Protein AF-A0A961PKN3-F1 (afdb_monomer)

Structure (mmCIF, N/CA/C/O backbone):
data_AF-A0A961PKN3-F1
#
_entry.id   AF-A0A961PKN3-F1
#
loop_
_atom_site.group_PDB
_atom_site.id
_atom_site.type_symbol
_atom_site.label_atom_id
_atom_site.label_alt_id
_atom_site.label_comp_id
_atom_site.label_asym_id
_atom_site.label_entity_id
_atom_site.label_seq_id
_atom_site.pdbx_PDB_ins_code
_atom_site.Cartn_x
_atom_site.Cartn_y
_atom_site.Cartn_z
_atom_site.occupancy
_atom_site.B_iso_or_equiv
_atom_site.auth_seq_id
_atom_site.auth_comp_id
_atom_site.auth_asym_id
_atom_site.auth_atom_id
_atom_site.pdbx_PDB_model_num
ATOM 1 N N . GLY A 1 1 ? 9.386 -3.709 1.812 1.00 86.69 1 GLY A N 1
ATOM 2 C CA . GLY A 1 1 ? 10.787 -3.824 1.410 1.00 86.69 1 GLY A CA 1
ATOM 3 C C . GLY A 1 1 ? 11.417 -4.943 2.187 1.00 86.69 1 GLY A C 1
ATOM 4 O O . GLY A 1 1 ? 11.038 -6.083 1.987 1.00 86.69 1 GLY A O 1
ATOM 5 N N . ARG A 1 2 ? 12.322 -4.625 3.119 1.00 90.44 2 ARG A N 1
ATOM 6 C CA . ARG A 1 2 ? 13.141 -5.640 3.807 1.00 90.44 2 ARG A CA 1
ATOM 7 C C . ARG A 1 2 ? 12.346 -6.733 4.527 1.00 90.44 2 ARG A C 1
ATOM 9 O O . ARG A 1 2 ? 12.679 -7.889 4.374 1.00 90.44 2 ARG A O 1
ATOM 16 N N . ALA A 1 3 ? 11.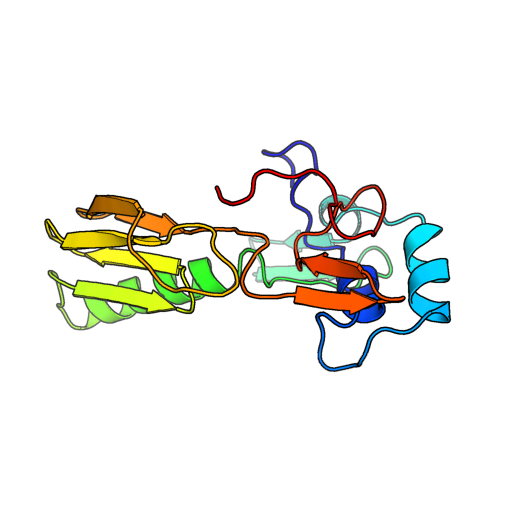291 -6.380 5.263 1.00 94.56 3 ALA A N 1
ATOM 17 C CA . ALA A 1 3 ? 10.494 -7.363 6.010 1.00 94.56 3 ALA A CA 1
ATOM 18 C C . ALA A 1 3 ? 9.698 -8.337 5.120 1.00 94.56 3 ALA A C 1
ATOM 20 O O . ALA A 1 3 ? 9.195 -9.334 5.619 1.00 94.56 3 ALA A O 1
ATOM 21 N N . SER A 1 4 ? 9.557 -8.029 3.830 1.00 94.00 4 SER A N 1
ATOM 22 C CA . SER A 1 4 ? 8.891 -8.881 2.845 1.00 94.00 4 SER A CA 1
ATOM 23 C C . SER A 1 4 ? 9.867 -9.438 1.808 1.00 94.00 4 SER A C 1
ATOM 25 O O . SER A 1 4 ? 9.437 -9.818 0.724 1.00 94.00 4 SER A O 1
ATOM 27 N N . ASP A 1 5 ? 11.175 -9.400 2.089 1.00 92.69 5 ASP A N 1
ATOM 28 C CA . ASP A 1 5 ? 12.242 -9.834 1.176 1.00 92.69 5 ASP A CA 1
ATOM 29 C C . ASP A 1 5 ? 12.125 -9.239 -0.241 1.00 92.69 5 ASP A C 1
ATOM 31 O O . ASP A 1 5 ? 12.452 -9.865 -1.244 1.00 92.69 5 ASP A O 1
ATOM 35 N N . GLY A 1 6 ? 11.644 -7.994 -0.329 1.00 91.75 6 GLY A N 1
ATOM 36 C CA . GLY A 1 6 ? 11.472 -7.284 -1.598 1.00 91.75 6 GLY A CA 1
ATOM 37 C C . GLY A 1 6 ? 10.145 -7.541 -2.318 1.00 91.75 6 GLY A C 1
ATOM 38 O O . GLY A 1 6 ? 9.880 -6.868 -3.308 1.00 91.75 6 GLY A O 1
ATOM 39 N N . ALA A 1 7 ? 9.260 -8.403 -1.800 1.00 92.81 7 ALA A N 1
ATOM 40 C CA . ALA A 1 7 ? 7.928 -8.617 -2.382 1.00 92.81 7 ALA A CA 1
ATOM 41 C C . ALA A 1 7 ? 7.046 -7.351 -2.359 1.00 92.81 7 ALA A C 1
ATOM 43 O O . ALA A 1 7 ? 6.154 -7.195 -3.183 1.00 92.81 7 ALA A O 1
ATOM 44 N N . PHE A 1 8 ? 7.322 -6.425 -1.433 1.00 95.38 8 PHE A N 1
ATOM 45 C CA . PHE A 1 8 ? 6.774 -5.066 -1.458 1.00 95.38 8 PHE A CA 1
ATOM 46 C C . PHE A 1 8 ? 7.911 -4.074 -1.694 1.00 95.38 8 PHE A C 1
ATOM 48 O O . PHE A 1 8 ? 8.803 -3.954 -0.843 1.00 95.38 8 PHE A O 1
ATOM 55 N N . ASP A 1 9 ? 7.850 -3.323 -2.789 1.00 95.75 9 ASP A N 1
ATOM 56 C CA . ASP A 1 9 ? 8.787 -2.247 -3.099 1.00 95.75 9 ASP A CA 1
ATOM 57 C C . ASP A 1 9 ? 8.058 -1.075 -3.770 1.00 95.75 9 ASP A C 1
ATOM 59 O O . ASP A 1 9 ? 7.249 -1.261 -4.679 1.00 95.75 9 ASP A O 1
ATOM 63 N N . ILE A 1 10 ? 8.365 0.137 -3.312 1.00 96.06 10 ILE A N 1
ATOM 64 C CA . ILE A 1 10 ? 7.803 1.384 -3.838 1.00 96.06 10 ILE A CA 1
ATOM 65 C C . ILE A 1 10 ? 8.544 1.865 -5.093 1.00 96.06 10 ILE A C 1
ATOM 67 O O . ILE A 1 10 ? 8.053 2.742 -5.790 1.00 96.06 10 ILE A O 1
ATOM 71 N N . ALA A 1 11 ? 9.716 1.309 -5.415 1.00 95.31 11 ALA A N 1
ATOM 72 C CA . ALA A 1 11 ? 10.491 1.623 -6.620 1.00 95.31 11 ALA A CA 1
ATOM 73 C C . ALA A 1 11 ? 9.948 0.912 -7.877 1.00 95.31 11 ALA A C 1
ATOM 75 O O . ALA A 1 11 ? 10.704 0.352 -8.669 1.00 95.31 11 ALA A O 1
ATOM 76 N N . THR A 1 12 ? 8.625 0.904 -8.037 1.00 95.12 12 THR A N 1
ATOM 77 C CA . THR A 1 12 ? 7.897 0.230 -9.124 1.00 95.12 12 THR A CA 1
ATOM 78 C C . THR A 1 12 ? 7.082 1.202 -9.979 1.00 95.12 12 THR A C 1
ATOM 80 O O . THR A 1 12 ? 6.325 0.773 -10.848 1.00 95.12 12 THR A O 1
ATOM 83 N N . GLY A 1 13 ? 7.226 2.516 -9.764 1.00 95.38 13 GLY A N 1
ATOM 84 C CA . GLY A 1 13 ? 6.364 3.529 -10.382 1.00 95.38 13 GLY A CA 1
ATOM 85 C C . GLY A 1 13 ? 6.445 3.595 -11.908 1.00 95.38 13 GLY A C 1
ATOM 86 O O . GLY A 1 13 ? 5.447 3.894 -12.565 1.00 95.38 13 GLY A O 1
ATOM 87 N N . ASP A 1 14 ? 7.599 3.262 -12.485 1.00 94.00 14 ASP A N 1
ATOM 88 C CA . ASP A 1 14 ? 7.788 3.141 -13.932 1.00 94.00 14 ASP A CA 1
ATOM 89 C C . ASP A 1 14 ? 6.932 2.004 -14.507 1.00 94.00 14 ASP A C 1
ATOM 91 O O . ASP A 1 14 ? 6.200 2.207 -15.476 1.00 94.00 14 ASP A O 1
ATOM 95 N N . ALA A 1 15 ? 6.962 0.835 -13.864 1.00 95.00 15 ALA A N 1
ATOM 96 C CA . ALA A 1 15 ? 6.172 -0.325 -14.244 1.00 95.00 15 ALA A CA 1
ATOM 97 C C . ALA A 1 15 ? 4.676 -0.073 -14.026 1.00 95.00 15 ALA A C 1
ATOM 99 O O . ALA A 1 15 ? 3.886 -0.277 -14.944 1.00 95.00 15 ALA A O 1
ATOM 100 N N . VAL A 1 16 ? 4.279 0.431 -12.855 1.00 95.88 16 VAL A N 1
ATOM 101 C CA . VAL A 1 16 ? 2.880 0.782 -12.545 1.00 95.88 16 VAL A CA 1
ATOM 102 C C . VAL A 1 16 ? 2.304 1.711 -13.619 1.00 95.88 16 VAL A C 1
ATOM 104 O O . VAL A 1 16 ? 1.232 1.444 -14.167 1.00 95.88 16 VAL A O 1
ATOM 107 N N . THR A 1 17 ? 3.050 2.755 -13.990 1.00 95.25 17 THR A N 1
ATOM 108 C CA . THR A 1 17 ? 2.641 3.697 -15.042 1.00 95.25 17 THR A CA 1
ATOM 109 C C . THR A 1 17 ? 2.598 3.028 -16.415 1.00 95.25 17 THR A C 1
ATOM 111 O O . THR A 1 17 ? 1.634 3.213 -17.153 1.00 95.25 17 THR A O 1
ATOM 114 N N . ALA A 1 18 ? 3.604 2.221 -16.768 1.00 95.50 18 ALA A N 1
ATOM 115 C CA . ALA A 1 18 ? 3.657 1.517 -18.049 1.00 95.50 18 ALA A CA 1
ATOM 116 C C . ALA A 1 18 ? 2.433 0.618 -18.280 1.00 95.50 18 ALA A C 1
ATOM 118 O O . ALA A 1 18 ? 1.913 0.546 -19.394 1.00 95.50 18 ALA A O 1
ATOM 119 N N . TRP A 1 19 ? 1.960 -0.038 -17.221 1.00 95.69 19 TRP A N 1
ATOM 120 C CA . TRP A 1 19 ? 0.797 -0.922 -17.251 1.00 95.69 19 TRP A CA 1
ATOM 121 C C . TRP A 1 19 ? -0.549 -0.194 -17.163 1.00 95.69 19 TRP A C 1
ATOM 123 O O . TRP A 1 19 ? -1.588 -0.843 -17.257 1.00 95.69 19 TRP A O 1
ATOM 133 N N . GLY A 1 20 ? -0.551 1.136 -17.057 1.00 94.69 20 GLY A N 1
ATOM 134 C CA . GLY A 1 20 ? -1.771 1.940 -17.060 1.00 94.69 20 GLY A CA 1
ATOM 135 C C . GLY A 1 20 ? -2.505 1.984 -15.721 1.00 94.69 20 GLY A C 1
ATOM 136 O O . GLY A 1 20 ? -3.700 2.254 -15.695 1.00 94.69 20 GLY A O 1
ATOM 137 N N . PHE A 1 21 ? -1.809 1.703 -14.615 1.00 94.12 21 PHE A N 1
ATOM 138 C CA . PHE A 1 21 ? -2.335 1.901 -13.256 1.00 94.12 21 PHE A CA 1
ATOM 139 C C . PHE A 1 21 ? -2.053 3.310 -12.711 1.00 94.12 21 PHE A C 1
ATOM 141 O O . PHE A 1 21 ? -2.413 3.627 -11.579 1.00 94.12 21 PHE A O 1
ATOM 148 N N . GLY A 1 22 ? -1.386 4.145 -13.512 1.00 89.94 22 GLY A N 1
ATOM 149 C CA . GLY A 1 22 ? -1.210 5.573 -13.274 1.00 89.94 22 GLY A CA 1
ATOM 150 C C . GLY A 1 22 ? -2.255 6.421 -14.017 1.00 89.94 22 GLY A C 1
ATOM 151 O O . GLY A 1 22 ? -3.287 5.908 -14.442 1.00 89.94 22 GLY A O 1
ATOM 152 N N . PRO A 1 23 ? -1.997 7.728 -14.198 1.00 89.44 23 PRO A N 1
ATOM 153 C CA . PRO A 1 23 ? -2.907 8.620 -14.924 1.00 89.44 23 PRO A CA 1
ATOM 154 C C . PRO A 1 23 ? -2.918 8.373 -16.443 1.00 89.44 23 PRO A C 1
ATOM 156 O O . PRO A 1 23 ? -3.886 8.726 -17.115 1.00 89.44 23 PRO A O 1
ATOM 159 N N . ASP A 1 24 ? -1.846 7.784 -16.976 1.00 91.94 24 ASP A N 1
ATOM 160 C CA . ASP A 1 24 ? -1.700 7.456 -18.393 1.00 91.94 24 ASP A CA 1
ATOM 161 C C . ASP A 1 24 ? -2.262 6.053 -18.696 1.00 91.94 24 ASP A C 1
ATOM 163 O O . ASP A 1 24 ? -2.158 5.161 -17.850 1.00 91.94 24 ASP A O 1
ATOM 167 N N . PRO A 1 25 ? -2.794 5.801 -19.908 1.00 93.19 25 PRO A N 1
ATOM 168 C CA . PRO A 1 25 ? -3.158 4.454 -20.336 1.00 93.19 25 PRO A CA 1
ATOM 169 C C . PRO A 1 25 ? -1.923 3.554 -20.499 1.00 93.19 25 PRO A C 1
ATOM 171 O O . PRO A 1 25 ? -0.798 4.024 -20.670 1.00 93.19 25 PRO A O 1
ATOM 174 N N . ALA A 1 26 ? -2.156 2.239 -20.513 1.00 95.19 26 ALA A N 1
ATOM 175 C CA . ALA A 1 26 ? -1.101 1.255 -20.725 1.00 95.19 26 ALA A CA 1
ATOM 176 C C . ALA A 1 26 ? -0.372 1.474 -22.064 1.00 95.19 26 ALA A C 1
ATOM 178 O O . ALA A 1 26 ? -1.003 1.602 -23.116 1.00 95.19 26 ALA A O 1
ATOM 179 N N . ASP A 1 27 ? 0.961 1.435 -22.036 1.00 95.75 27 ASP A N 1
ATOM 180 C CA . ASP A 1 27 ? 1.816 1.679 -23.198 1.00 95.75 27 ASP A CA 1
ATOM 181 C C . ASP A 1 27 ? 2.726 0.474 -23.463 1.00 95.75 27 ASP A C 1
ATOM 183 O O . ASP A 1 27 ? 3.550 0.073 -22.642 1.00 95.75 27 ASP A O 1
ATOM 187 N N . SER A 1 28 ? 2.603 -0.116 -24.655 1.00 94.06 28 SER A N 1
ATOM 188 C CA . SER A 1 28 ? 3.341 -1.336 -25.003 1.00 94.06 28 SER A CA 1
ATOM 189 C C . SER A 1 28 ? 4.858 -1.149 -25.106 1.00 94.06 28 SER A C 1
ATOM 191 O O . SER A 1 28 ? 5.576 -2.139 -24.965 1.00 94.06 28 SER A O 1
ATOM 193 N N . ALA A 1 29 ? 5.353 0.051 -25.416 1.00 95.00 29 ALA A N 1
ATOM 194 C CA . ALA A 1 29 ? 6.784 0.342 -25.423 1.00 95.00 29 ALA A CA 1
ATOM 195 C C . ALA A 1 29 ? 7.297 0.471 -23.986 1.00 95.00 29 ALA A C 1
ATOM 197 O O . ALA A 1 29 ? 8.203 -0.272 -23.613 1.00 95.00 29 ALA A O 1
ATOM 198 N N . ARG A 1 30 ? 6.623 1.273 -23.150 1.00 94.88 30 ARG A N 1
ATOM 199 C CA . ARG A 1 30 ? 6.969 1.417 -21.726 1.00 94.88 30 ARG A CA 1
ATOM 200 C C . ARG A 1 30 ? 6.911 0.083 -20.982 1.00 94.88 30 ARG A C 1
ATOM 202 O O . ARG A 1 30 ? 7.753 -0.168 -20.132 1.00 94.88 30 ARG A O 1
ATOM 209 N N . ILE A 1 31 ? 5.964 -0.799 -21.318 1.00 94.75 31 ILE A N 1
ATOM 210 C CA . ILE A 1 31 ? 5.876 -2.146 -20.728 1.00 94.75 31 ILE A CA 1
ATOM 211 C C . ILE A 1 31 ? 7.120 -2.979 -21.057 1.00 94.75 31 ILE A C 1
ATOM 213 O O . ILE A 1 31 ? 7.632 -3.674 -20.184 1.00 94.75 31 ILE A O 1
ATOM 217 N N . ARG A 1 32 ? 7.624 -2.927 -22.299 1.00 93.38 32 ARG A N 1
ATOM 218 C CA . ARG A 1 32 ? 8.847 -3.659 -22.680 1.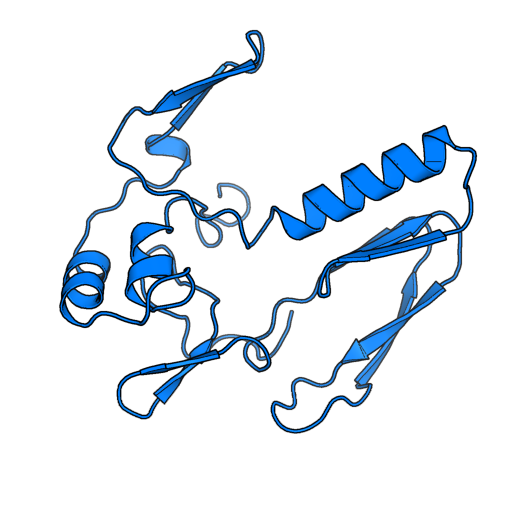00 93.38 32 ARG A CA 1
ATOM 219 C C . ARG A 1 32 ? 10.075 -3.106 -21.967 1.00 93.38 32 ARG A C 1
ATOM 221 O O . ARG A 1 32 ? 10.898 -3.889 -21.492 1.00 93.38 32 ARG A O 1
ATOM 228 N N . ASP A 1 33 ? 10.165 -1.787 -21.859 1.00 92.00 33 ASP A N 1
ATOM 229 C CA . ASP A 1 33 ? 11.259 -1.127 -21.150 1.00 92.00 33 ASP A CA 1
ATOM 230 C C . ASP A 1 33 ? 11.217 -1.507 -19.664 1.00 92.00 33 ASP A C 1
ATOM 232 O O . ASP A 1 33 ? 12.199 -2.004 -19.119 1.00 92.00 33 ASP A O 1
ATOM 236 N N . ALA A 1 34 ? 10.044 -1.414 -19.031 1.00 90.50 34 ALA A N 1
ATOM 237 C CA . ALA A 1 34 ? 9.848 -1.803 -17.640 1.00 90.50 34 ALA A CA 1
ATOM 238 C C . ALA A 1 34 ? 10.126 -3.296 -17.392 1.00 90.50 34 ALA A C 1
ATOM 240 O O . ALA A 1 34 ? 10.635 -3.632 -16.328 1.00 90.50 34 ALA A O 1
ATOM 241 N N . ALA A 1 35 ? 9.827 -4.191 -18.335 1.00 88.62 35 ALA A N 1
ATOM 242 C CA . ALA A 1 35 ? 10.080 -5.630 -18.196 1.00 88.62 35 ALA A CA 1
ATOM 243 C C . ALA A 1 35 ? 11.571 -6.005 -18.286 1.00 88.62 35 ALA A C 1
ATOM 245 O O . ALA A 1 35 ? 11.966 -7.074 -17.827 1.00 88.62 35 ALA A O 1
ATOM 246 N N . THR A 1 36 ? 12.392 -5.152 -18.903 1.00 88.88 36 THR A N 1
ATOM 247 C CA . THR A 1 36 ? 13.833 -5.392 -19.110 1.00 88.88 36 THR A CA 1
ATOM 248 C C . THR A 1 36 ? 14.720 -4.504 -18.237 1.00 88.88 36 THR A C 1
ATOM 250 O O . THR A 1 36 ? 15.923 -4.747 -18.133 1.00 88.88 36 THR A O 1
ATOM 253 N N . ALA A 1 37 ? 14.137 -3.500 -17.579 1.00 86.38 37 ALA A N 1
ATOM 254 C CA . ALA A 1 37 ? 14.837 -2.589 -16.692 1.00 86.38 37 ALA A CA 1
ATOM 255 C C . ALA A 1 37 ? 15.449 -3.316 -15.485 1.00 86.38 37 ALA A C 1
ATOM 257 O O . ALA A 1 37 ? 14.760 -3.981 -14.709 1.00 86.38 37 ALA A O 1
ATOM 258 N N . VAL A 1 38 ? 16.749 -3.101 -15.272 1.00 83.88 38 VAL A N 1
ATOM 259 C CA . VAL A 1 38 ? 17.411 -3.429 -14.006 1.00 83.88 38 VAL A CA 1
ATOM 260 C C . VAL A 1 38 ? 17.131 -2.289 -13.034 1.00 83.88 38 VAL A C 1
ATOM 262 O O . VAL A 1 38 ? 17.734 -1.219 -13.125 1.00 83.88 38 VAL A O 1
ATOM 265 N N . ARG A 1 39 ? 16.184 -2.506 -12.118 1.00 81.94 39 ARG A N 1
ATOM 266 C CA . ARG A 1 39 ? 15.776 -1.501 -11.132 1.00 81.94 39 ARG A CA 1
ATOM 267 C C . ARG A 1 39 ? 16.514 -1.700 -9.810 1.00 81.94 39 ARG A C 1
ATOM 269 O O . ARG A 1 39 ? 16.435 -2.793 -9.246 1.00 81.94 39 ARG A O 1
ATOM 276 N N . PRO A 1 40 ? 17.163 -0.669 -9.246 1.00 90.31 40 PRO A N 1
ATOM 277 C CA . PRO A 1 40 ? 17.476 -0.693 -7.829 1.00 90.31 40 PRO A CA 1
ATOM 278 C C . PRO A 1 40 ? 16.169 -0.590 -7.033 1.00 90.31 40 PRO A C 1
ATOM 280 O O . PRO A 1 40 ? 15.369 0.317 -7.260 1.00 90.31 40 PRO A O 1
ATOM 283 N N . GLY A 1 41 ? 15.965 -1.496 -6.075 1.00 92.94 41 GLY A N 1
ATOM 284 C CA . GLY A 1 41 ? 14.866 -1.366 -5.117 1.00 92.94 41 GLY A CA 1
ATOM 285 C C . GLY A 1 41 ? 14.980 -0.070 -4.309 1.00 92.94 41 GLY A C 1
ATOM 286 O O . GLY A 1 41 ? 16.067 0.512 -4.195 1.00 92.94 41 GLY A O 1
ATOM 287 N N . ALA A 1 42 ? 13.884 0.382 -3.695 1.00 94.81 42 ALA A N 1
ATOM 288 C CA . ALA A 1 42 ? 13.844 1.691 -3.034 1.00 94.81 42 ALA A CA 1
ATOM 289 C C . ALA A 1 42 ? 14.937 1.866 -1.967 1.00 94.81 42 ALA A C 1
ATOM 291 O O . ALA A 1 42 ? 15.472 2.958 -1.804 1.00 94.81 42 ALA A O 1
ATOM 292 N N . GLY A 1 43 ? 15.315 0.786 -1.274 1.00 92.75 43 GLY A N 1
ATOM 293 C CA . GLY A 1 43 ? 16.379 0.809 -0.266 1.00 92.75 43 GLY A CA 1
ATOM 294 C C . GLY A 1 43 ? 17.792 1.046 -0.815 1.00 92.75 43 GLY A C 1
ATOM 295 O O . GLY A 1 43 ? 18.656 1.460 -0.053 1.00 92.75 43 GLY A O 1
ATOM 296 N N . ALA A 1 44 ? 18.028 0.787 -2.103 1.00 93.94 44 ALA A N 1
ATOM 297 C CA . ALA A 1 44 ? 19.288 1.091 -2.784 1.00 93.94 44 ALA A CA 1
ATOM 298 C C . ALA A 1 44 ? 19.219 2.422 -3.552 1.00 93.94 44 ALA A C 1
ATOM 300 O O . ALA A 1 44 ? 20.231 3.097 -3.723 1.00 93.94 44 ALA A O 1
ATOM 301 N N . ALA A 1 45 ? 18.026 2.808 -4.014 1.00 95.75 45 ALA A N 1
ATOM 302 C CA . ALA A 1 45 ? 17.817 4.032 -4.781 1.00 95.75 45 ALA A CA 1
ATOM 303 C C . ALA A 1 45 ? 17.651 5.290 -3.912 1.00 95.75 45 ALA A C 1
ATOM 305 O O . ALA A 1 45 ? 17.834 6.403 -4.414 1.00 95.75 45 ALA A O 1
ATOM 306 N N . LEU A 1 46 ? 17.290 5.134 -2.634 1.00 96.00 46 LEU A N 1
ATOM 307 C CA . LEU A 1 46 ? 17.002 6.230 -1.712 1.00 96.00 46 LEU A CA 1
ATOM 308 C C . LEU A 1 46 ? 17.841 6.127 -0.439 1.00 96.00 46 LEU A C 1
ATOM 310 O O . LEU A 1 46 ? 17.941 5.073 0.185 1.00 96.00 46 LEU A O 1
ATOM 314 N N . GLU A 1 47 ? 18.352 7.270 -0.003 1.00 96.44 47 GLU A N 1
ATOM 315 C CA . GLU A 1 47 ? 18.922 7.470 1.323 1.00 96.44 47 GLU A CA 1
ATOM 316 C C . GLU A 1 47 ? 17.981 8.359 2.138 1.00 96.44 47 GLU A C 1
ATOM 318 O O . GLU A 1 47 ? 17.519 9.392 1.651 1.00 96.44 47 GLU A O 1
ATOM 323 N N . LEU A 1 48 ? 17.685 7.955 3.374 1.00 96.00 48 LEU A N 1
ATOM 324 C CA . LEU A 1 48 ? 16.829 8.711 4.285 1.00 96.00 48 LEU A CA 1
ATOM 325 C C . LEU A 1 48 ? 17.648 9.205 5.475 1.00 96.00 48 LEU A C 1
ATOM 327 O O . LEU A 1 48 ? 18.115 8.400 6.282 1.00 96.00 48 LEU A O 1
ATOM 331 N N . ASP A 1 49 ? 17.742 10.521 5.620 1.00 96.62 49 ASP A N 1
ATOM 332 C CA . ASP A 1 49 ? 18.256 11.177 6.813 1.00 96.62 49 ASP A CA 1
ATOM 333 C C . ASP A 1 49 ? 17.077 11.558 7.710 1.00 96.62 49 ASP A C 1
ATOM 335 O O . ASP A 1 49 ? 16.413 12.582 7.538 1.00 96.62 49 ASP A O 1
ATOM 339 N N . ARG A 1 50 ? 16.799 10.688 8.681 1.00 95.06 50 ARG A N 1
ATOM 340 C CA . ARG A 1 50 ? 15.685 10.878 9.615 1.00 95.06 50 ARG A CA 1
ATOM 341 C C . ARG A 1 50 ? 15.936 11.993 10.624 1.00 95.06 50 ARG A C 1
ATOM 343 O O . ARG A 1 50 ? 14.964 12.547 11.121 1.00 95.06 50 ARG A O 1
ATOM 350 N N . ALA A 1 51 ? 17.194 12.298 10.939 1.00 97.00 51 ALA A N 1
ATOM 351 C CA . ALA A 1 51 ? 17.522 13.347 11.901 1.00 97.00 51 ALA A CA 1
ATOM 352 C C . ALA A 1 51 ? 17.209 14.726 11.313 1.00 97.00 51 ALA A C 1
ATOM 354 O O . ALA A 1 51 ? 16.650 15.575 11.999 1.00 97.00 51 ALA A O 1
ATOM 355 N N . ASN A 1 52 ? 17.499 14.903 10.022 1.00 97.19 52 ASN A N 1
ATOM 356 C CA . ASN A 1 52 ? 17.265 16.155 9.308 1.00 97.19 52 ASN A CA 1
ATOM 357 C C . ASN A 1 52 ? 15.963 16.172 8.488 1.00 97.19 52 ASN A C 1
ATOM 359 O O . ASN A 1 52 ? 15.694 17.153 7.803 1.00 97.19 52 ASN A O 1
ATOM 363 N N . LEU A 1 53 ? 15.154 15.105 8.552 1.00 96.50 53 LEU A N 1
ATOM 364 C CA . LEU A 1 53 ? 13.924 14.930 7.764 1.00 96.50 53 LEU A CA 1
ATOM 365 C C . LEU A 1 53 ? 14.144 15.081 6.247 1.00 96.50 53 LEU A C 1
ATOM 367 O O . LEU A 1 53 ? 13.295 15.600 5.523 1.00 96.50 53 LEU A O 1
ATOM 371 N N . CYS A 1 54 ? 15.282 14.590 5.760 1.00 97.06 54 CYS A N 1
ATOM 372 C CA . CYS A 1 54 ? 15.686 14.690 4.365 1.00 97.06 54 CYS A CA 1
ATOM 373 C C . CYS A 1 54 ? 15.685 13.319 3.682 1.00 97.06 54 CYS A C 1
ATOM 375 O O . CYS A 1 54 ? 15.980 12.288 4.288 1.00 97.06 54 CYS A O 1
ATOM 377 N N . ALA A 1 55 ? 15.406 13.316 2.381 1.00 95.69 55 ALA A N 1
ATOM 378 C CA . ALA A 1 55 ? 15.560 12.150 1.522 1.00 95.69 55 ALA A CA 1
ATOM 379 C C . ALA A 1 55 ? 16.422 12.521 0.314 1.00 95.69 55 ALA A C 1
ATOM 381 O O . ALA A 1 55 ? 16.200 13.551 -0.325 1.00 95.69 55 ALA A O 1
ATOM 382 N N . ARG A 1 56 ? 17.396 11.672 -0.013 1.00 96.44 56 ARG A N 1
ATOM 383 C CA . ARG A 1 56 ? 18.288 11.850 -1.157 1.00 96.44 56 ARG A CA 1
ATOM 384 C C . ARG A 1 56 ? 18.112 10.702 -2.137 1.00 96.44 56 ARG A C 1
ATOM 386 O O . ARG A 1 56 ? 18.155 9.531 -1.770 1.00 96.44 56 ARG A O 1
ATOM 393 N N . ARG A 1 57 ? 17.934 11.051 -3.408 1.00 96.50 57 ARG A N 1
ATOM 394 C CA . ARG A 1 57 ? 17.875 10.093 -4.512 1.00 96.50 57 ARG A CA 1
ATOM 395 C C . ARG A 1 57 ? 19.297 9.749 -4.960 1.00 96.50 57 ARG A C 1
ATOM 397 O O . ARG A 1 57 ? 20.026 10.638 -5.392 1.00 96.50 57 ARG A O 1
ATOM 404 N N . LEU A 1 58 ? 19.675 8.476 -4.854 1.00 96.56 58 LEU A N 1
ATOM 405 C CA . LEU A 1 58 ? 21.000 7.954 -5.216 1.00 96.56 58 LEU A CA 1
ATOM 406 C C . LEU A 1 58 ? 21.063 7.432 -6.657 1.00 96.56 58 LEU A C 1
ATOM 408 O O . LEU A 1 58 ? 22.130 7.427 -7.263 1.00 96.56 58 LEU A O 1
ATOM 412 N N . ALA A 1 59 ? 19.922 7.020 -7.211 1.00 94.56 59 ALA A N 1
ATOM 413 C CA . ALA A 1 59 ? 19.782 6.533 -8.580 1.00 94.56 59 ALA A CA 1
ATOM 414 C C . ALA A 1 59 ? 18.448 7.006 -9.187 1.00 94.56 59 ALA A C 1
ATOM 416 O O . ALA A 1 59 ? 17.523 7.325 -8.433 1.00 94.56 59 ALA A O 1
ATOM 417 N N . PRO A 1 60 ? 18.305 7.071 -10.525 1.00 92.06 60 PRO A N 1
ATOM 418 C CA . PRO A 1 60 ? 17.008 7.307 -11.153 1.00 92.06 60 PRO A CA 1
ATOM 419 C C . PRO A 1 60 ? 15.978 6.285 -10.655 1.00 92.06 60 PRO A C 1
ATOM 421 O O . PRO A 1 60 ? 16.198 5.082 -10.752 1.00 92.06 60 PRO A O 1
ATOM 424 N N . VAL A 1 61 ? 14.873 6.771 -10.090 1.00 93.19 61 VAL A N 1
ATOM 425 C CA . VAL A 1 61 ? 13.795 5.932 -9.560 1.00 93.19 61 VAL A CA 1
ATOM 426 C C . VAL A 1 61 ? 12.472 6.680 -9.655 1.00 93.19 61 VAL A C 1
ATOM 428 O O . VAL A 1 61 ? 12.404 7.873 -9.347 1.00 93.19 61 VAL A O 1
ATOM 431 N N . ALA A 1 62 ? 11.433 5.970 -10.086 1.00 93.38 62 ALA A N 1
ATOM 432 C CA . ALA A 1 62 ? 10.051 6.414 -10.016 1.00 93.38 62 ALA A CA 1
ATOM 433 C C . ALA A 1 62 ? 9.366 5.671 -8.866 1.00 93.38 62 ALA A C 1
ATOM 435 O O . ALA A 1 62 ? 9.468 4.446 -8.769 1.00 93.38 62 ALA A O 1
ATOM 436 N N . LEU A 1 63 ? 8.705 6.415 -7.980 1.00 95.06 63 LEU A N 1
ATOM 437 C CA . LEU A 1 63 ? 8.067 5.849 -6.798 1.00 95.06 63 LEU A CA 1
ATOM 438 C C . LEU A 1 63 ? 6.566 5.697 -7.020 1.00 95.06 63 LEU A C 1
ATOM 440 O O . LEU A 1 63 ? 5.912 6.642 -7.455 1.00 95.06 63 LEU A O 1
ATOM 444 N N . ASP A 1 64 ? 6.039 4.536 -6.655 1.00 95.62 64 ASP A N 1
ATOM 445 C CA . ASP A 1 64 ? 4.618 4.301 -6.440 1.00 95.62 64 ASP A CA 1
ATOM 446 C C . ASP A 1 64 ? 4.382 4.014 -4.954 1.00 95.62 64 ASP A C 1
ATOM 448 O O . ASP A 1 64 ? 5.022 3.146 -4.362 1.00 95.62 64 ASP A O 1
ATOM 452 N N . LEU A 1 65 ? 3.484 4.778 -4.334 1.00 95.50 65 LEU A N 1
ATOM 453 C CA . LEU A 1 65 ? 3.157 4.645 -2.912 1.00 95.50 65 LEU A CA 1
ATOM 454 C C . LEU A 1 65 ? 1.756 4.068 -2.693 1.00 95.50 65 LEU A C 1
ATOM 456 O O . LEU A 1 65 ? 1.307 4.019 -1.549 1.00 95.50 65 LEU A O 1
ATOM 460 N N . ASN A 1 66 ? 1.052 3.628 -3.740 1.00 91.88 66 ASN A N 1
ATOM 461 C CA . ASN A 1 66 ? -0.358 3.246 -3.633 1.00 91.88 66 ASN A CA 1
ATOM 462 C C . ASN A 1 66 ? -0.580 2.085 -2.652 1.00 91.88 66 ASN A C 1
ATOM 464 O O . ASN A 1 66 ? -1.577 2.078 -1.932 1.00 91.88 66 ASN A O 1
ATOM 468 N N . GLY A 1 67 ? 0.388 1.170 -2.543 1.00 92.62 67 GLY A N 1
ATOM 469 C CA . GLY A 1 67 ? 0.346 0.051 -1.595 1.00 92.62 67 GLY A CA 1
ATOM 470 C C . GLY A 1 67 ? 0.609 0.401 -0.121 1.00 92.62 67 GLY A C 1
ATOM 471 O O . GLY A 1 67 ? 0.621 -0.501 0.707 1.00 92.62 67 GLY A O 1
ATOM 472 N N . ILE A 1 68 ? 0.857 1.670 0.234 1.00 95.38 68 ILE A N 1
ATOM 473 C CA . ILE A 1 68 ? 1.051 2.095 1.640 1.00 95.38 68 ILE A CA 1
ATOM 474 C C . ILE A 1 68 ? 0.398 3.442 1.981 1.00 95.38 68 ILE A C 1
ATOM 476 O O . ILE A 1 68 ? 0.059 3.698 3.137 1.00 95.38 68 ILE A O 1
ATOM 480 N N . ALA A 1 69 ? 0.194 4.313 0.991 1.00 95.69 69 ALA A N 1
ATOM 481 C CA . ALA A 1 69 ? -0.276 5.679 1.190 1.00 95.69 69 ALA A CA 1
ATOM 482 C C . ALA A 1 69 ? -1.683 5.740 1.794 1.00 95.69 69 ALA A C 1
ATOM 484 O O . ALA A 1 69 ? -1.928 6.566 2.672 1.00 95.69 69 ALA A O 1
ATOM 485 N N . LYS A 1 70 ? -2.594 4.858 1.363 1.00 95.38 70 LYS A N 1
ATOM 486 C CA . LYS A 1 70 ? -3.973 4.832 1.869 1.00 95.38 70 LYS A CA 1
ATOM 487 C C . LYS A 1 70 ? -4.016 4.482 3.358 1.00 95.38 70 LYS A C 1
ATOM 489 O O . LYS A 1 70 ? -4.591 5.243 4.132 1.00 95.38 70 LYS A O 1
ATOM 494 N N . GLY A 1 71 ? -3.327 3.414 3.768 1.00 97.06 71 GLY A N 1
ATOM 495 C CA . GLY A 1 71 ? -3.235 3.008 5.174 1.00 97.06 71 GLY A CA 1
ATOM 496 C C . GLY A 1 71 ? -2.618 4.103 6.049 1.00 97.06 71 GLY A C 1
ATOM 497 O O . GLY A 1 71 ? -3.178 4.457 7.085 1.00 97.06 71 GLY A O 1
ATOM 498 N N . TYR A 1 72 ? -1.537 4.740 5.580 1.00 97.69 72 TYR A N 1
ATOM 499 C CA . TYR A 1 72 ? -0.960 5.903 6.263 1.00 97.69 72 TYR A CA 1
ATOM 500 C C . TYR A 1 72 ? -1.960 7.064 6.388 1.00 97.69 72 TYR A C 1
ATOM 502 O O . TYR A 1 72 ? -2.062 7.685 7.444 1.00 97.69 72 TYR A O 1
ATOM 510 N N . GLY A 1 73 ? -2.725 7.354 5.334 1.00 97.94 73 GLY A N 1
ATOM 511 C CA . GLY A 1 73 ? -3.769 8.378 5.357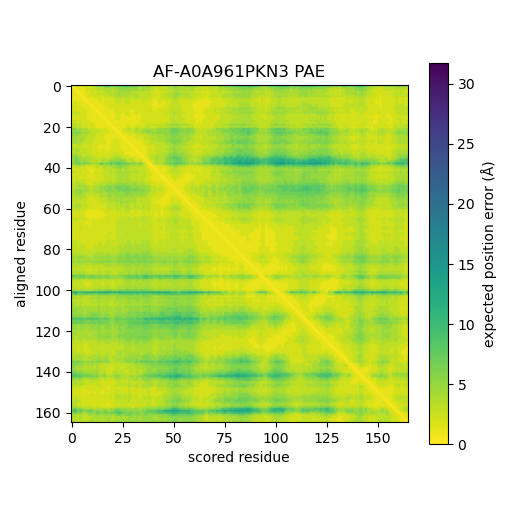 1.00 97.94 73 GLY A CA 1
ATOM 512 C C . GLY A 1 73 ? -4.848 8.100 6.406 1.00 97.94 73 GLY A C 1
ATOM 513 O O . GLY A 1 73 ? -5.232 9.009 7.143 1.00 97.94 73 GLY A O 1
ATOM 514 N N . VAL A 1 74 ? -5.291 6.845 6.526 1.00 98.00 74 VAL A N 1
ATOM 515 C CA . VAL A 1 74 ? -6.261 6.437 7.554 1.00 98.00 74 VAL A CA 1
ATOM 516 C C . VAL A 1 74 ? -5.668 6.578 8.958 1.00 98.00 74 VAL A C 1
ATOM 518 O O . VAL A 1 74 ? -6.348 7.064 9.861 1.00 98.00 74 VAL A O 1
ATOM 521 N N . ASP A 1 75 ? -4.397 6.228 9.149 1.00 97.94 75 ASP A N 1
ATOM 522 C CA . ASP A 1 75 ? -3.714 6.416 10.432 1.00 97.94 75 ASP A CA 1
ATOM 523 C C . ASP A 1 75 ? -3.633 7.897 10.822 1.00 97.94 75 ASP A C 1
ATOM 525 O O . ASP A 1 75 ? -3.939 8.266 11.957 1.00 97.94 75 ASP A O 1
ATOM 529 N N . ARG A 1 76 ? -3.311 8.773 9.865 1.00 98.12 76 ARG A N 1
ATOM 530 C CA . ARG A 1 76 ? -3.306 10.224 10.089 1.00 98.12 76 ARG A CA 1
ATOM 531 C C . ARG A 1 76 ? -4.691 10.768 10.418 1.00 98.12 76 ARG A C 1
ATOM 533 O O . ARG A 1 76 ? -4.808 11.613 11.304 1.00 98.12 76 ARG A O 1
ATOM 540 N N . LEU A 1 77 ? -5.731 10.269 9.755 1.00 97.75 77 LEU A N 1
ATOM 541 C CA . LEU A 1 77 ? -7.116 10.613 10.072 1.00 97.75 77 LEU A CA 1
ATOM 542 C C . LEU A 1 77 ? -7.490 10.175 11.498 1.00 97.75 77 LEU A C 1
ATOM 544 O O . LEU A 1 77 ? -8.180 10.907 12.204 1.00 97.75 77 LEU A O 1
ATOM 548 N N . ALA A 1 78 ? -6.998 9.018 11.941 1.00 97.94 78 ALA A N 1
ATOM 549 C CA . ALA A 1 78 ? -7.233 8.507 13.287 1.00 97.94 78 ALA A CA 1
ATOM 550 C C . ALA A 1 78 ? -6.573 9.354 14.374 1.00 97.94 78 ALA A C 1
ATOM 552 O O . ALA A 1 78 ? -7.169 9.566 15.427 1.00 97.94 78 ALA A O 1
ATOM 553 N N . ASP A 1 79 ? -5.370 9.859 14.128 1.00 98.00 79 ASP A N 1
ATOM 554 C CA . ASP A 1 79 ? -4.711 10.775 15.057 1.00 98.00 79 ASP A CA 1
ATOM 555 C C . ASP A 1 79 ? -5.462 12.106 15.156 1.00 98.00 79 ASP A C 1
ATOM 557 O O . ASP A 1 79 ? -5.751 12.553 16.260 1.00 98.00 79 ASP A O 1
ATOM 561 N N . VAL A 1 80 ? -5.880 12.679 14.021 1.00 98.19 80 VAL A N 1
ATOM 562 C CA . VAL A 1 80 ? -6.709 13.895 14.022 1.00 98.19 80 VAL A CA 1
ATOM 563 C C . VAL A 1 80 ? -8.005 13.662 14.800 1.00 98.19 80 VAL A C 1
ATOM 565 O O . VAL A 1 80 ? -8.364 14.472 15.646 1.00 98.19 80 VAL A O 1
ATOM 568 N N . ALA A 1 81 ? -8.693 12.539 14.581 1.00 98.00 81 ALA A N 1
ATOM 569 C CA . ALA A 1 81 ? -9.913 12.210 15.318 1.00 98.00 81 ALA A CA 1
ATOM 570 C C . ALA A 1 81 ? -9.687 12.188 16.844 1.00 98.00 81 ALA A C 1
ATOM 572 O O . ALA A 1 81 ? -10.489 12.753 17.589 1.00 98.00 81 ALA A O 1
ATOM 573 N N . LYS A 1 82 ? -8.575 11.601 17.306 1.00 97.75 82 LYS A N 1
ATOM 574 C CA . LYS A 1 82 ? -8.204 11.603 18.731 1.00 97.75 82 LYS A CA 1
ATOM 575 C C . LYS A 1 82 ? -7.917 13.008 19.255 1.00 97.75 82 LYS A C 1
ATOM 577 O O . LYS A 1 82 ? -8.326 13.305 20.374 1.00 97.75 82 LYS A O 1
ATOM 582 N N . ASP A 1 83 ? -7.270 13.867 18.466 1.00 98.12 83 ASP A N 1
ATOM 583 C CA . ASP A 1 83 ? -6.999 15.263 18.843 1.00 98.12 83 ASP A CA 1
ATOM 584 C C . ASP A 1 83 ? -8.301 16.062 19.045 1.00 98.12 83 ASP A C 1
ATOM 586 O O . ASP A 1 83 ? -8.369 16.949 19.894 1.00 98.12 83 ASP A O 1
ATOM 590 N N . PHE A 1 84 ? -9.369 15.697 18.327 1.00 98.00 84 PHE A N 1
ATOM 591 C CA . PHE A 1 84 ? -10.729 16.214 18.537 1.00 98.00 84 PHE A CA 1
ATOM 592 C C . PHE A 1 84 ? -11.492 15.525 19.686 1.00 98.00 84 PHE A C 1
ATOM 594 O O . PHE A 1 84 ? -12.669 15.813 19.905 1.00 98.00 84 PHE A O 1
ATOM 601 N N . GLY A 1 85 ? -10.853 14.622 20.433 1.00 98.12 85 GLY A N 1
ATOM 602 C CA . GLY A 1 85 ? -11.457 13.897 21.552 1.00 98.12 85 GLY A CA 1
ATOM 603 C C . GLY A 1 85 ? -12.348 12.721 21.144 1.00 98.12 85 GLY A C 1
ATOM 604 O O . GLY A 1 85 ? -13.066 12.186 21.989 1.00 98.12 85 GLY A O 1
ATOM 605 N N . LEU A 1 86 ? -12.321 12.295 19.876 1.00 98.12 86 LEU A N 1
ATOM 606 C CA . LEU A 1 86 ? -13.082 11.132 19.422 1.00 98.12 86 LEU A CA 1
ATOM 607 C C . LEU A 1 86 ? -12.384 9.842 19.868 1.00 98.12 86 LEU A C 1
ATOM 609 O O . LEU A 1 86 ? -11.249 9.559 19.483 1.00 98.12 86 LEU A O 1
ATOM 613 N N . THR A 1 87 ? -13.086 9.040 20.665 1.00 96.81 87 THR A N 1
ATOM 614 C CA . THR A 1 87 ? -12.585 7.761 21.198 1.00 96.81 87 THR A CA 1
ATOM 615 C C . THR A 1 87 ? -13.241 6.536 20.559 1.00 96.81 87 THR A C 1
ATOM 617 O O . THR A 1 87 ? -12.675 5.448 20.623 1.00 96.81 87 THR A O 1
ATOM 620 N N . GLU A 1 88 ? -14.387 6.718 19.897 1.00 97.94 88 GLU A N 1
ATOM 621 C CA . GLU A 1 88 ? -15.169 5.682 19.216 1.00 97.94 88 GLU A CA 1
ATOM 622 C C . GLU A 1 88 ? -15.420 6.115 17.762 1.00 97.94 88 GLU A C 1
ATOM 624 O O . GLU A 1 88 ? -16.239 6.997 17.502 1.00 97.94 88 GLU A O 1
ATOM 629 N N . ALA A 1 89 ? -14.699 5.524 16.805 1.00 97.62 89 ALA A N 1
ATOM 630 C CA . ALA A 1 89 ? -14.853 5.821 15.380 1.00 97.62 89 ALA A CA 1
ATOM 631 C C . ALA A 1 89 ? -14.368 4.665 14.496 1.00 97.62 89 ALA A C 1
ATOM 633 O O . ALA A 1 89 ? -13.392 3.992 14.822 1.00 97.62 89 ALA A O 1
ATOM 634 N N . LEU A 1 90 ? -14.989 4.491 13.329 1.00 97.88 90 LEU A N 1
ATOM 635 C CA . LEU A 1 90 ? -14.473 3.650 12.250 1.00 97.88 90 LEU A CA 1
ATOM 636 C C . LEU A 1 90 ? -14.128 4.542 11.057 1.00 97.88 90 LEU A C 1
ATOM 638 O O . LEU A 1 90 ? -15.003 5.165 10.461 1.00 97.88 90 LEU A O 1
ATOM 642 N N . LEU A 1 91 ? -12.843 4.619 10.734 1.00 98.00 91 LEU A N 1
ATOM 643 C CA . LEU A 1 91 ? -12.287 5.499 9.710 1.00 98.00 91 LEU A CA 1
ATOM 644 C C . LEU A 1 91 ? -11.858 4.656 8.519 1.00 98.00 91 LEU A C 1
ATOM 646 O O . LEU A 1 91 ? -11.294 3.583 8.723 1.00 98.00 91 LEU A O 1
ATOM 650 N N . ALA A 1 92 ? -12.114 5.123 7.297 1.00 96.25 92 ALA A N 1
ATOM 651 C CA . ALA A 1 92 ? -11.819 4.339 6.106 1.00 96.25 92 ALA A CA 1
ATOM 652 C C . ALA A 1 92 ? -11.407 5.185 4.897 1.00 96.25 92 ALA A C 1
ATOM 654 O O . ALA A 1 92 ? -11.977 6.249 4.654 1.00 96.25 92 ALA A O 1
ATOM 655 N N . ILE A 1 93 ? -10.460 4.668 4.111 1.00 95.44 93 ILE A N 1
ATOM 656 C CA . ILE A 1 93 ? -10.091 5.164 2.779 1.00 95.44 93 ILE A CA 1
ATOM 657 C C . ILE A 1 93 ? -9.925 3.949 1.864 1.00 95.44 93 ILE A C 1
ATOM 659 O O . ILE A 1 93 ? -8.965 3.203 2.000 1.00 95.44 93 ILE A O 1
ATOM 663 N N . ASP A 1 94 ? -10.852 3.764 0.922 1.00 87.50 94 ASP A N 1
ATOM 664 C CA . ASP A 1 94 ? -10.737 2.791 -0.180 1.00 87.50 94 ASP A CA 1
ATOM 665 C C . ASP A 1 94 ? -10.217 1.393 0.238 1.00 87.50 94 ASP A C 1
ATOM 667 O O . ASP A 1 94 ? -9.176 0.918 -0.225 1.00 87.50 94 ASP A O 1
ATOM 671 N N . GLY A 1 95 ? -10.941 0.753 1.165 1.00 87.94 95 GLY A N 1
ATOM 672 C CA . GLY A 1 95 ? -10.642 -0.599 1.661 1.00 87.94 95 GLY A CA 1
ATOM 673 C C . GLY A 1 95 ? -9.636 -0.667 2.814 1.00 87.94 95 GLY A C 1
ATOM 674 O O . GLY A 1 95 ? -9.498 -1.720 3.427 1.00 87.94 95 GLY A O 1
ATOM 675 N N . GLU A 1 96 ? -8.992 0.447 3.158 1.00 96.00 96 GLU A N 1
ATOM 676 C CA . GLU A 1 96 ? -8.185 0.590 4.370 1.00 96.00 96 GLU A CA 1
ATOM 677 C C . GLU A 1 96 ? -9.074 1.098 5.501 1.00 96.00 96 GLU A C 1
ATOM 679 O O . GLU A 1 96 ? -9.729 2.128 5.336 1.00 96.00 96 GLU A O 1
ATOM 684 N N . LEU A 1 97 ? -9.109 0.411 6.643 1.00 97.81 97 LEU A N 1
ATOM 685 C CA . LEU A 1 97 ? -9.920 0.796 7.795 1.00 97.81 97 LEU A CA 1
ATOM 686 C C . LEU A 1 97 ? -9.100 0.864 9.081 1.00 97.81 97 LEU A C 1
ATOM 688 O O . LEU A 1 97 ? -8.230 0.030 9.333 1.00 97.81 97 LEU A O 1
ATOM 692 N N . ARG A 1 98 ? -9.461 1.807 9.954 1.00 98.31 98 ARG A N 1
ATOM 693 C CA . ARG A 1 98 ? -8.944 1.939 11.320 1.00 98.31 98 ARG A CA 1
ATOM 694 C C . ARG A 1 98 ? -10.092 2.146 12.295 1.00 98.31 98 ARG A C 1
ATOM 696 O O . ARG A 1 98 ? -10.873 3.086 12.165 1.00 98.31 98 ARG A O 1
ATOM 703 N N . ALA A 1 99 ? -10.159 1.283 13.298 1.00 98.19 99 ALA A N 1
ATOM 704 C CA . ALA A 1 99 ? -11.078 1.402 14.417 1.00 98.19 99 ALA A CA 1
ATOM 705 C C . ALA A 1 99 ? -10.411 2.122 15.597 1.00 98.19 99 ALA A C 1
ATOM 707 O O . ALA A 1 99 ? -9.333 1.731 16.054 1.00 98.19 99 ALA A O 1
ATOM 708 N N . LEU A 1 100 ? -11.097 3.134 16.115 1.00 98.38 100 LEU A N 1
ATOM 709 C CA . LEU A 1 100 ? -10.944 3.686 17.456 1.00 98.38 100 LEU A CA 1
ATOM 710 C C . LEU A 1 100 ? -12.086 3.13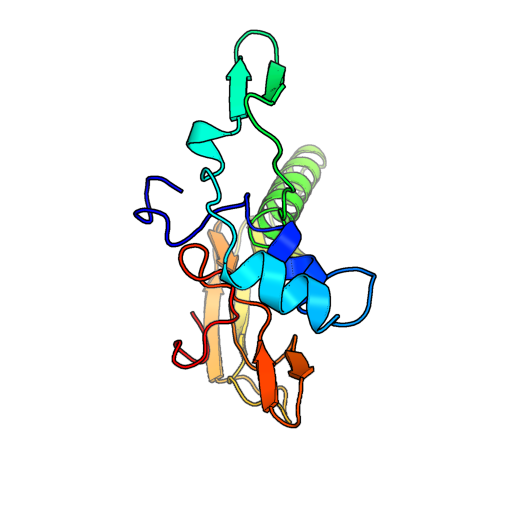4 18.312 1.00 98.38 100 LEU A C 1
ATOM 712 O O . LEU A 1 100 ? -13.240 3.145 17.878 1.00 98.38 100 LEU A O 1
ATOM 716 N N . GLY A 1 101 ? -11.769 2.608 19.491 1.00 97.31 101 GLY A N 1
ATOM 717 C CA . GLY A 1 101 ? -12.764 1.970 20.346 1.00 97.31 101 GLY A CA 1
ATOM 718 C C . GLY A 1 101 ? -13.291 0.664 19.749 1.00 97.31 101 GLY A C 1
ATOM 719 O O . GLY A 1 101 ? -12.534 -0.080 19.111 1.00 97.31 101 GLY A O 1
ATOM 720 N N . GLY A 1 102 ? -14.572 0.373 19.971 1.00 94.88 102 GLY A N 1
ATOM 721 C CA . GLY A 1 102 ? -15.285 -0.786 19.432 1.00 94.88 102 GLY A CA 1
ATOM 722 C C . GLY A 1 102 ? -15.853 -1.754 20.485 1.00 94.88 102 GLY A C 1
ATOM 723 O O . GLY A 1 102 ? -15.673 -1.571 21.695 1.00 94.88 102 GLY A O 1
ATOM 724 N N . PRO A 1 103 ? -16.496 -2.851 20.033 1.00 97.06 103 PRO A N 1
ATOM 725 C CA . PRO A 1 103 ? -16.267 -3.498 18.735 1.00 97.06 103 PRO A CA 1
ATOM 726 C C . PRO A 1 103 ? -17.059 -2.918 17.551 1.00 97.06 103 PRO A C 1
ATOM 728 O O . PRO A 1 103 ? -18.239 -2.604 17.668 1.00 97.06 103 PRO A O 1
ATOM 731 N N . TRP A 1 104 ? -16.418 -2.882 16.382 1.00 98.00 104 TRP A N 1
ATOM 732 C CA . TRP A 1 104 ? -16.997 -2.525 15.086 1.00 98.00 104 TRP A CA 1
ATOM 733 C C . TRP A 1 104 ? -17.146 -3.768 14.209 1.00 98.00 104 TRP A C 1
ATOM 735 O O . TRP A 1 104 ? -16.198 -4.537 14.059 1.00 98.00 104 TRP A O 1
ATOM 745 N N . SER A 1 105 ? -18.319 -3.961 13.603 1.00 97.56 105 SER A N 1
ATOM 746 C CA . SER A 1 105 ? -18.542 -5.047 12.640 1.00 97.56 105 SER A CA 1
ATOM 747 C C . SER A 1 105 ? -18.118 -4.607 11.241 1.00 97.56 105 SER A C 1
ATOM 749 O O . SER A 1 105 ? -18.737 -3.717 10.662 1.00 97.56 105 SER A O 1
ATOM 751 N N . VAL A 1 106 ? -17.078 -5.235 10.695 1.00 97.12 106 VAL A N 1
ATOM 752 C CA . VAL A 1 106 ? -16.527 -4.932 9.367 1.00 97.12 106 VAL A CA 1
ATOM 753 C C . VAL A 1 106 ? -16.689 -6.151 8.469 1.00 97.12 106 VAL A C 1
ATOM 755 O O . VAL A 1 106 ? -16.138 -7.212 8.750 1.00 97.12 106 VAL A O 1
ATOM 758 N N . ALA A 1 107 ? -17.457 -6.017 7.391 1.00 96.06 107 ALA A N 1
ATOM 759 C CA . ALA A 1 107 ? -17.616 -7.091 6.419 1.00 96.06 107 ALA A CA 1
ATOM 760 C C . ALA A 1 107 ? -16.364 -7.223 5.539 1.00 96.06 107 ALA A C 1
ATOM 762 O O . ALA A 1 107 ? -15.872 -6.231 5.006 1.00 96.06 107 ALA A O 1
ATOM 763 N N . VAL A 1 108 ? -15.897 -8.454 5.348 1.00 95.69 108 VAL A N 1
ATOM 764 C CA . VAL A 1 108 ? -14.895 -8.803 4.336 1.00 95.69 108 VAL A CA 1
ATOM 765 C C . VAL A 1 108 ? -15.643 -9.179 3.066 1.00 95.69 108 VAL A C 1
ATOM 767 O O . VAL A 1 108 ? -16.527 -10.039 3.088 1.00 95.69 108 VAL A O 1
ATOM 770 N N . GLU A 1 109 ? -15.323 -8.509 1.966 1.00 94.88 109 GLU A N 1
ATOM 771 C CA . GLU A 1 109 ? -15.975 -8.722 0.676 1.00 94.88 109 GLU A CA 1
ATOM 772 C C . GLU A 1 109 ? -15.532 -10.058 0.058 1.00 94.88 109 GLU A C 1
ATOM 774 O O . GLU A 1 109 ? -14.380 -10.467 0.179 1.00 94.88 109 GLU A O 1
ATOM 779 N N . ARG A 1 110 ? -16.444 -10.757 -0.622 1.00 95.75 110 ARG A N 1
ATOM 780 C CA . ARG A 1 110 ? -16.075 -11.894 -1.469 1.00 95.75 110 ARG A CA 1
ATOM 781 C C . ARG A 1 110 ? -15.282 -11.380 -2.679 1.00 95.75 110 ARG A C 1
ATOM 783 O O . ARG A 1 110 ? -15.718 -10.389 -3.272 1.00 95.75 110 ARG A O 1
ATOM 790 N N . PRO A 1 111 ? -14.204 -12.066 -3.103 1.00 94.12 111 PRO A N 1
ATO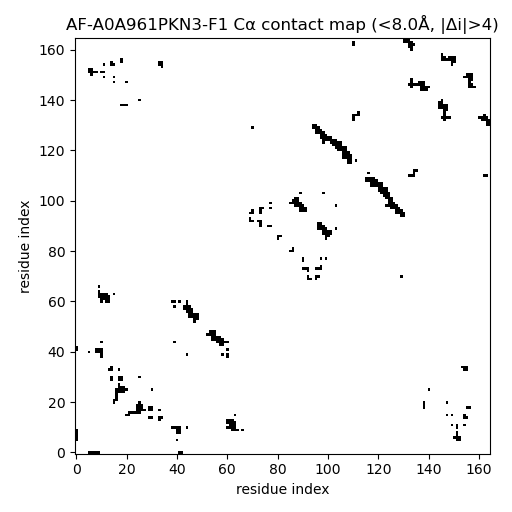M 791 C CA . PRO A 1 111 ? -13.472 -11.722 -4.317 1.00 94.12 111 PRO A CA 1
ATOM 792 C C . PRO A 1 111 ? -14.270 -12.122 -5.567 1.00 94.12 111 PRO A C 1
ATOM 794 O O . PRO A 1 111 ? -13.993 -13.120 -6.226 1.00 94.12 111 PRO A O 1
ATOM 797 N N . ASP A 1 112 ? -15.328 -11.367 -5.847 1.00 93.19 112 ASP A N 1
ATOM 798 C CA . ASP A 1 112 ? -16.222 -11.538 -6.990 1.00 93.19 112 ASP A CA 1
ATOM 799 C C . ASP A 1 112 ? -16.198 -10.237 -7.812 1.00 93.19 112 ASP A C 1
ATOM 801 O O . ASP A 1 112 ? -16.631 -9.193 -7.310 1.00 93.19 112 ASP A O 1
ATOM 805 N N . PRO A 1 113 ? -15.669 -10.241 -9.049 1.00 89.62 113 PRO A N 1
ATOM 806 C CA . PRO A 1 113 ? -15.538 -9.028 -9.854 1.00 89.62 113 PRO A CA 1
ATOM 807 C C . PRO A 1 113 ? -16.892 -8.415 -10.234 1.00 89.62 113 PRO A C 1
ATOM 809 O O . PRO A 1 113 ? -16.972 -7.197 -10.386 1.00 89.62 113 PRO A O 1
ATOM 812 N N . ASP A 1 114 ? -17.955 -9.217 -10.301 1.00 92.56 114 ASP A N 1
ATOM 813 C CA . ASP A 1 114 ? -19.268 -8.799 -10.795 1.00 92.56 114 ASP A CA 1
ATOM 814 C C . ASP A 1 114 ? -20.208 -8.376 -9.661 1.00 92.56 114 ASP A C 1
ATOM 816 O O . ASP A 1 114 ? -21.207 -7.685 -9.884 1.00 92.56 114 ASP A O 1
ATOM 820 N N . ARG A 1 115 ? -19.917 -8.791 -8.421 1.00 92.38 115 ARG A N 1
ATOM 821 C CA . ARG A 1 115 ? -20.805 -8.571 -7.274 1.00 92.38 115 ARG A CA 1
ATOM 822 C C . ARG A 1 115 ? -20.052 -8.125 -6.032 1.00 92.38 115 ARG A C 1
ATOM 824 O O . ARG A 1 115 ? -19.010 -8.664 -5.678 1.00 92.38 115 ARG A O 1
ATOM 831 N N . ARG A 1 116 ? -20.652 -7.195 -5.288 1.00 90.62 116 ARG A N 1
ATOM 832 C CA . ARG A 1 116 ? -20.230 -6.845 -3.926 1.00 90.62 116 ARG A CA 1
ATOM 833 C C . ARG A 1 116 ? -21.116 -7.575 -2.930 1.00 90.62 116 ARG A C 1
ATOM 835 O O . ARG A 1 116 ? -22.252 -7.171 -2.693 1.00 90.62 116 ARG A O 1
ATOM 842 N N . VAL A 1 117 ? -20.617 -8.681 -2.388 1.00 94.25 117 VAL A N 1
ATOM 843 C CA . VAL A 1 117 ? -21.316 -9.471 -1.366 1.00 94.25 117 VAL A CA 1
ATOM 844 C C . VAL A 1 117 ? -20.373 -9.773 -0.204 1.00 94.25 117 VAL A C 1
ATOM 846 O O . VAL A 1 117 ? -19.191 -10.028 -0.443 1.00 94.25 117 VAL A O 1
ATOM 849 N N . PRO A 1 118 ? -20.859 -9.761 1.048 1.00 95.06 118 PRO A N 1
ATOM 850 C CA . PRO A 1 118 ? -20.035 -10.127 2.189 1.00 95.06 118 PRO A CA 1
ATOM 851 C C . PRO A 1 118 ? -19.688 -11.622 2.137 1.00 95.06 118 PRO A C 1
ATOM 853 O O . PRO A 1 118 ? -20.540 -12.468 1.858 1.00 95.06 118 PRO A O 1
ATOM 856 N N . HIS A 1 119 ? -18.428 -11.945 2.405 1.00 96.12 119 HIS A N 1
ATOM 857 C CA . HIS A 1 119 ? -17.947 -13.304 2.633 1.00 96.12 119 HIS A CA 1
ATOM 858 C C . HIS A 1 119 ? -17.958 -13.646 4.129 1.00 96.12 119 HIS A C 1
ATOM 860 O O . HIS A 1 119 ? -18.455 -14.698 4.523 1.00 96.12 119 HIS A O 1
ATOM 866 N N . SER A 1 120 ? -17.440 -12.743 4.961 1.00 96.31 120 SER A N 1
ATOM 867 C CA . SER A 1 120 ? -17.352 -12.893 6.417 1.00 96.31 120 SER A CA 1
ATOM 868 C C . SER A 1 120 ? -17.455 -11.530 7.109 1.00 96.31 120 SER A C 1
ATOM 870 O O . SER A 1 120 ? -17.495 -10.493 6.448 1.00 96.31 120 SER A O 1
ATOM 872 N N . VAL A 1 121 ? -17.528 -11.518 8.442 1.00 97.31 121 VAL A N 1
ATOM 873 C CA . VAL A 1 121 ? -17.534 -10.295 9.259 1.00 97.31 121 VAL A CA 1
ATOM 874 C C . VAL A 1 121 ? -16.450 -10.403 10.326 1.00 97.31 121 VAL A C 1
ATOM 876 O O . VAL A 1 121 ? -16.353 -11.416 11.016 1.00 97.31 121 VAL A O 1
ATOM 879 N N . LEU A 1 122 ? -15.645 -9.355 10.457 1.00 96.62 122 LEU A N 1
ATOM 880 C CA . LEU A 1 122 ? -14.644 -9.176 11.500 1.00 96.62 122 LEU A CA 1
ATOM 881 C C . LEU A 1 122 ? -15.198 -8.258 12.591 1.00 96.62 122 LEU A C 1
ATOM 883 O O . LEU A 1 122 ? -15.858 -7.262 12.299 1.00 96.62 122 LEU A O 1
ATOM 887 N N . SER A 1 123 ? -14.885 -8.569 13.846 1.00 97.75 123 SER A N 1
ATOM 888 C CA . SER A 1 123 ? -15.109 -7.667 14.977 1.00 97.75 123 SER A CA 1
ATOM 889 C C . SER A 1 123 ? -13.813 -6.915 15.274 1.00 97.75 123 SER A C 1
ATOM 891 O O . SER A 1 123 ? -12.898 -7.474 15.880 1.00 97.75 123 SER A O 1
ATOM 893 N N . LEU 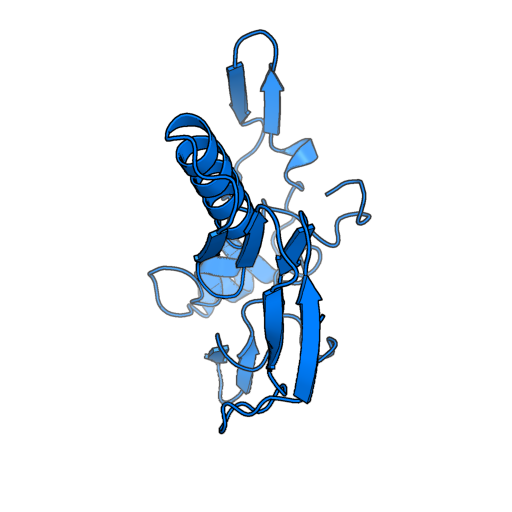A 1 124 ? -13.725 -5.653 14.856 1.00 97.31 124 LEU A N 1
ATOM 894 C CA . LEU A 1 124 ? -12.549 -4.804 15.047 1.00 97.31 124 LEU A CA 1
ATOM 895 C C . LEU A 1 124 ? -12.658 -3.969 16.325 1.00 97.31 124 LEU A C 1
ATOM 897 O O . LEU A 1 124 ? -13.656 -3.288 16.550 1.00 97.31 124 LEU A O 1
ATOM 901 N N . LYS A 1 125 ? -11.598 -3.956 17.135 1.00 98.12 125 LYS A N 1
ATOM 902 C CA . LYS A 1 125 ? -11.468 -3.062 18.291 1.00 98.12 125 LYS A CA 1
ATOM 903 C C . LYS A 1 125 ? -10.050 -2.518 18.362 1.00 98.12 125 LYS A C 1
ATOM 905 O O . LYS A 1 125 ? -9.117 -3.310 18.449 1.00 98.12 125 LYS A O 1
ATOM 910 N N . ASN A 1 126 ? -9.891 -1.193 18.347 1.00 97.44 126 ASN A N 1
ATOM 911 C CA . ASN A 1 126 ? -8.583 -0.519 18.387 1.00 97.44 126 ASN A CA 1
ATOM 912 C C . ASN A 1 126 ? -7.549 -1.104 17.399 1.00 97.44 126 ASN A C 1
ATOM 914 O O . ASN A 1 126 ? -6.374 -1.256 17.731 1.00 97.44 126 ASN A O 1
ATOM 918 N N . ALA A 1 127 ? -7.996 -1.462 16.195 1.00 97.56 127 ALA A N 1
ATOM 919 C CA . ALA A 1 127 ? -7.210 -2.192 15.205 1.00 97.56 127 ALA A CA 1
ATOM 920 C C . ALA A 1 1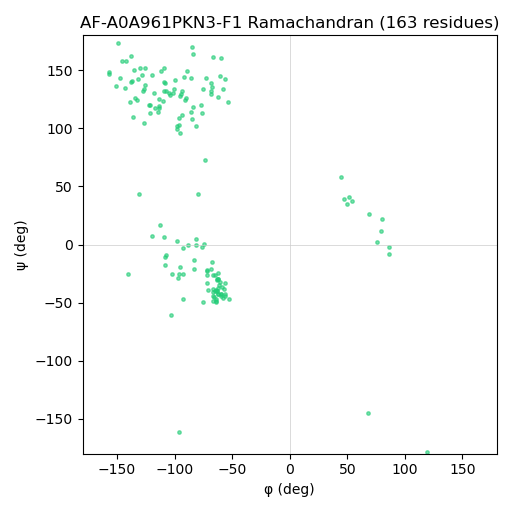27 ? -7.415 -1.616 13.801 1.00 97.56 127 ALA A C 1
ATOM 922 O O . ALA A 1 127 ? -8.382 -0.895 13.552 1.00 97.56 127 ALA A O 1
ATOM 923 N N . ALA A 1 128 ? -6.501 -1.945 12.893 1.00 97.56 128 ALA A N 1
ATOM 924 C CA . ALA A 1 128 ? -6.626 -1.650 11.473 1.00 97.56 128 ALA A CA 1
ATOM 925 C C . ALA A 1 128 ? -6.868 -2.938 10.682 1.00 97.56 128 ALA A C 1
ATOM 927 O O . ALA A 1 128 ? -6.418 -4.010 11.091 1.00 97.56 128 ALA A O 1
ATOM 928 N N . VAL A 1 129 ? -7.555 -2.822 9.551 1.00 97.25 129 VAL A N 1
ATOM 929 C CA . VAL A 1 129 ? -7.660 -3.883 8.548 1.00 97.25 129 VAL A CA 1
ATOM 930 C C . VAL A 1 129 ? -7.532 -3.263 7.165 1.00 97.25 129 VAL A C 1
ATOM 932 O O . VAL A 1 129 ? -8.064 -2.186 6.910 1.00 97.25 129 VAL A O 1
ATOM 935 N N . ALA A 1 130 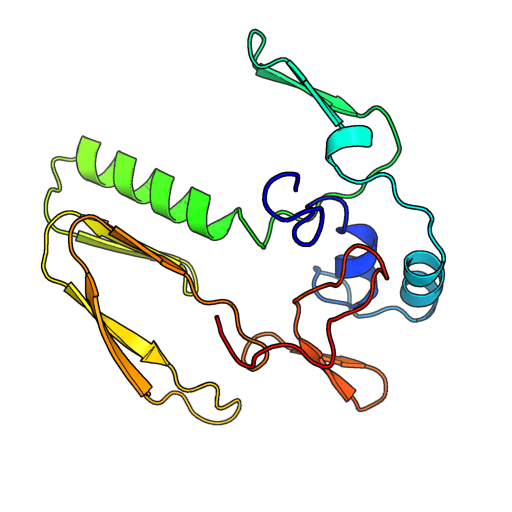? -6.812 -3.953 6.299 1.00 95.94 130 ALA A N 1
ATOM 936 C CA . ALA A 1 130 ? -6.590 -3.604 4.909 1.00 95.94 130 ALA A CA 1
ATOM 937 C C . ALA A 1 130 ? -6.898 -4.841 4.074 1.00 95.94 130 ALA A C 1
ATOM 939 O O . ALA A 1 130 ? -6.736 -5.961 4.564 1.00 95.94 130 ALA A O 1
ATOM 940 N N . THR A 1 131 ? -7.320 -4.657 2.829 1.00 94.25 131 THR A N 1
ATOM 941 C CA . THR A 1 131 ? -7.553 -5.781 1.921 1.00 94.25 131 THR A CA 1
ATOM 942 C C . THR A 1 131 ? -6.948 -5.479 0.565 1.00 94.25 131 THR A C 1
ATOM 944 O O . THR A 1 131 ? -7.247 -4.456 -0.048 1.00 94.25 131 THR A O 1
ATOM 947 N N . SER A 1 132 ? -6.098 -6.384 0.089 1.00 92.31 132 SER A N 1
ATOM 948 C CA . SER A 1 132 ? -5.519 -6.327 -1.254 1.00 92.31 132 SER A CA 1
ATOM 949 C C . SER A 1 132 ? -6.105 -7.450 -2.093 1.00 92.31 132 SER A C 1
ATOM 951 O O . SER A 1 132 ? -6.000 -8.611 -1.710 1.00 92.31 132 SER A O 1
ATOM 953 N N . GLY A 1 133 ? -6.715 -7.118 -3.231 1.00 92.25 133 GLY A N 1
ATOM 954 C CA . GLY A 1 133 ? -7.401 -8.094 -4.075 1.00 92.25 133 GLY A CA 1
ATOM 955 C C . GLY A 1 133 ? -7.299 -7.790 -5.564 1.00 92.25 133 GLY A C 1
ATOM 956 O O . GLY A 1 133 ? -7.071 -6.651 -5.983 1.00 92.25 133 GLY A O 1
ATOM 957 N N . ASP A 1 134 ? -7.490 -8.825 -6.375 1.00 91.69 134 ASP A N 1
ATOM 958 C CA . ASP A 1 134 ? -7.270 -8.793 -7.825 1.00 91.69 134 ASP A CA 1
ATOM 959 C C . ASP A 1 134 ? -8.520 -8.437 -8.656 1.00 91.69 134 ASP A C 1
ATOM 961 O O . ASP A 1 134 ? -8.451 -8.292 -9.878 1.00 91.69 134 ASP A O 1
ATOM 965 N N . TYR A 1 135 ? -9.664 -8.252 -7.995 1.00 90.88 135 TYR A N 1
ATOM 966 C CA . TYR A 1 135 ? -10.989 -8.280 -8.620 1.00 90.88 135 TYR A CA 1
ATOM 967 C C . TYR A 1 135 ? -11.673 -6.907 -8.756 1.00 90.88 135 TYR A C 1
ATOM 969 O O . TYR A 1 135 ? -12.696 -6.810 -9.433 1.00 90.88 135 TYR A O 1
ATOM 977 N N . ARG A 1 136 ? -11.136 -5.834 -8.153 1.00 89.19 136 ARG A N 1
ATOM 978 C CA . ARG A 1 136 ? -11.715 -4.470 -8.235 1.00 89.19 136 ARG A CA 1
ATOM 979 C C . ARG A 1 136 ? -10.964 -3.549 -9.188 1.00 89.19 136 ARG A C 1
ATOM 981 O O . ARG A 1 136 ? -11.549 -3.070 -10.153 1.00 89.19 136 ARG A O 1
ATOM 988 N N . HIS A 1 137 ? -9.682 -3.300 -8.930 1.00 87.81 137 HIS A N 1
ATOM 989 C CA . HIS A 1 137 ? -8.879 -2.389 -9.744 1.00 87.81 137 HIS A CA 1
ATOM 990 C C . HIS A 1 137 ? -8.056 -3.184 -10.762 1.00 87.81 137 HIS A C 1
ATOM 992 O O . HIS A 1 137 ? -7.048 -3.808 -10.414 1.00 87.81 137 HIS A O 1
ATOM 998 N N . ARG A 1 138 ? -8.548 -3.186 -12.010 1.00 91.19 138 ARG A N 1
ATOM 999 C CA . ARG A 1 138 ? -8.020 -3.975 -13.126 1.00 91.19 138 ARG A CA 1
ATOM 1000 C C . ARG A 1 138 ? -7.910 -3.147 -14.403 1.00 91.19 138 ARG A C 1
ATOM 1002 O O . ARG A 1 138 ? -8.737 -2.275 -14.649 1.00 91.19 138 ARG A O 1
ATOM 1009 N N . VAL A 1 139 ? -6.950 -3.501 -15.249 1.00 91.44 139 VAL A N 1
ATOM 1010 C CA . VAL A 1 139 ? -6.764 -2.952 -16.601 1.00 91.44 139 VAL A CA 1
ATOM 1011 C C . VAL A 1 139 ? -6.861 -4.066 -17.637 1.00 91.44 139 VAL A C 1
ATOM 1013 O O . VAL A 1 139 ? -6.448 -5.198 -17.382 1.00 91.44 139 VAL A O 1
ATOM 1016 N N . LEU A 1 140 ? -7.399 -3.759 -18.819 1.00 91.25 140 LEU A N 1
ATOM 1017 C CA . LEU A 1 140 ? -7.455 -4.700 -19.937 1.00 91.25 140 LEU A CA 1
ATOM 1018 C C . LEU A 1 140 ? -6.271 -4.454 -20.875 1.00 91.25 140 LEU A C 1
ATOM 1020 O O . LEU A 1 140 ? -6.247 -3.472 -21.612 1.00 91.25 140 LEU A O 1
ATOM 1024 N N . VAL A 1 141 ? -5.311 -5.375 -20.895 1.00 88.62 141 VAL A N 1
ATOM 1025 C CA . VAL A 1 141 ? -4.143 -5.305 -21.780 1.00 88.62 141 VAL A CA 1
ATOM 1026 C C . VAL A 1 141 ? -4.116 -6.552 -22.651 1.00 88.62 141 VAL A C 1
ATOM 1028 O O . VAL A 1 141 ? -4.057 -7.675 -22.156 1.00 88.62 141 VAL A O 1
ATOM 1031 N N . ARG A 1 142 ? -4.181 -6.363 -23.977 1.00 86.25 142 ARG A N 1
ATOM 1032 C CA . ARG A 1 142 ? -4.198 -7.457 -24.973 1.00 86.25 142 ARG A CA 1
ATOM 1033 C C . ARG A 1 142 ? -5.271 -8.523 -24.686 1.00 86.25 142 ARG A C 1
ATOM 1035 O O . ARG A 1 142 ? -5.015 -9.717 -24.801 1.00 86.25 142 ARG A O 1
ATOM 1042 N N . GLY A 1 143 ? -6.461 -8.089 -24.267 1.00 87.56 143 GLY A N 1
ATOM 1043 C CA . GLY A 1 143 ? -7.585 -8.981 -23.956 1.00 87.56 143 GLY A CA 1
ATOM 1044 C C . GLY A 1 143 ? -7.476 -9.724 -22.619 1.00 87.56 143 GLY A C 1
ATOM 1045 O O . GLY A 1 143 ? -8.369 -10.499 -22.291 1.00 87.56 143 GLY A O 1
ATOM 1046 N N . ARG A 1 144 ? -6.422 -9.488 -21.828 1.00 88.44 144 ARG A N 1
ATOM 1047 C CA . ARG A 1 144 ? -6.270 -10.026 -20.471 1.00 88.44 144 ARG A CA 1
ATOM 1048 C C . ARG A 1 144 ? -6.527 -8.933 -19.446 1.00 88.44 144 ARG A C 1
ATOM 1050 O O . ARG A 1 144 ? -5.963 -7.847 -19.552 1.00 88.44 144 ARG A O 1
ATOM 1057 N N . ALA A 1 145 ? -7.375 -9.222 -18.467 1.00 90.69 145 ALA A N 1
ATOM 1058 C CA . ALA A 1 145 ? -7.684 -8.288 -17.396 1.00 90.69 145 ALA A CA 1
ATOM 1059 C C . ALA A 1 145 ? -6.768 -8.546 -16.190 1.00 90.69 145 ALA A C 1
ATOM 1061 O O . ALA A 1 145 ? -6.875 -9.587 -15.541 1.00 90.69 145 ALA A O 1
ATOM 1062 N N . LEU A 1 146 ? -5.871 -7.596 -15.927 1.00 93.38 146 LEU A N 1
ATOM 1063 C CA . LEU A 1 146 ? -4.767 -7.673 -14.967 1.00 93.38 146 LEU A CA 1
ATOM 1064 C C . LEU A 1 146 ? -5.048 -6.772 -13.767 1.00 93.38 146 LEU A C 1
ATOM 1066 O O . LEU A 1 146 ? -5.554 -5.667 -13.956 1.00 93.38 146 LEU A O 1
ATOM 1070 N N . SER A 1 147 ? -4.721 -7.223 -12.558 1.00 93.06 147 SER A N 1
ATOM 1071 C CA . SER A 1 147 ? -4.835 -6.410 -11.345 1.00 93.06 147 SER A CA 1
ATOM 1072 C C . SER A 1 147 ? -3.610 -5.518 -11.140 1.00 93.06 147 SER A C 1
ATOM 1074 O O . SER A 1 147 ? -2.559 -5.723 -11.742 1.00 93.06 147 SER A O 1
ATOM 1076 N N . HIS A 1 148 ? -3.757 -4.515 -10.279 1.00 92.00 148 HIS A N 1
ATOM 1077 C CA . HIS A 1 148 ? -2.726 -3.517 -9.975 1.00 92.00 148 HIS A CA 1
ATOM 1078 C C . HIS A 1 148 ? -1.598 -4.011 -9.052 1.00 92.00 148 HIS A C 1
ATOM 1080 O O . HIS A 1 148 ? -0.670 -3.256 -8.761 1.00 92.00 148 HIS A O 1
ATOM 1086 N N . THR A 1 149 ? -1.650 -5.257 -8.571 1.00 93.88 149 THR A N 1
ATOM 1087 C CA . THR A 1 149 ? -0.574 -5.828 -7.753 1.00 93.88 149 THR A CA 1
ATOM 1088 C C . THR A 1 149 ? 0.601 -6.205 -8.645 1.00 93.88 149 THR A C 1
ATOM 1090 O O . THR A 1 149 ? 0.508 -7.116 -9.466 1.00 93.88 149 THR A O 1
ATOM 1093 N N . MET A 1 150 ? 1.718 -5.505 -8.475 1.00 93.19 150 MET A N 1
ATOM 1094 C CA . MET A 1 150 ? 2.930 -5.707 -9.265 1.00 93.19 150 MET A CA 1
ATOM 1095 C C . MET A 1 150 ? 3.874 -6.706 -8.595 1.00 93.19 150 MET A C 1
ATOM 1097 O O . MET A 1 150 ? 4.028 -6.695 -7.378 1.00 93.19 150 MET A O 1
ATOM 1101 N N . ASP A 1 151 ? 4.558 -7.512 -9.401 1.00 92.44 151 ASP A N 1
ATOM 1102 C CA . ASP A 1 151 ? 5.773 -8.234 -9.027 1.00 92.44 151 ASP A CA 1
ATOM 1103 C C . ASP A 1 151 ? 6.976 -7.289 -9.234 1.00 92.44 151 ASP A C 1
ATOM 1105 O O . ASP A 1 151 ? 7.33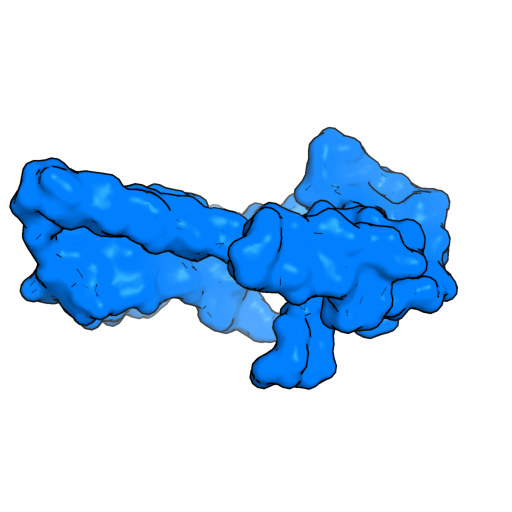3 -7.013 -10.388 1.00 92.44 151 ASP A O 1
ATOM 1109 N N . PRO A 1 152 ? 7.616 -6.769 -8.164 1.00 91.25 152 PRO A N 1
ATOM 1110 C CA . PRO A 1 152 ? 8.708 -5.805 -8.304 1.00 91.25 152 PRO A CA 1
ATOM 1111 C C . PRO A 1 152 ? 9.936 -6.375 -9.023 1.00 91.25 152 PRO A C 1
ATOM 1113 O O . PRO A 1 152 ? 10.634 -5.637 -9.723 1.00 91.25 152 PRO A O 1
ATOM 1116 N N . ALA A 1 153 ? 10.186 -7.683 -8.888 1.00 88.50 153 ALA A N 1
ATOM 1117 C CA . ALA A 1 153 ? 11.335 -8.344 -9.499 1.00 88.50 153 ALA A CA 1
ATOM 1118 C C . ALA A 1 153 ? 11.173 -8.466 -11.019 1.00 88.50 153 ALA A C 1
ATOM 1120 O O . ALA A 1 153 ? 12.156 -8.382 -11.754 1.00 88.50 153 ALA A O 1
ATOM 1121 N N . ARG A 1 154 ? 9.934 -8.631 -11.497 1.00 88.62 154 ARG A N 1
ATOM 1122 C CA . ARG A 1 154 ? 9.629 -8.743 -12.933 1.00 88.62 154 ARG A CA 1
ATOM 1123 C C . ARG A 1 154 ? 9.194 -7.424 -13.576 1.00 88.62 154 ARG A C 1
ATOM 1125 O O . ARG A 1 154 ? 9.347 -7.266 -14.782 1.00 88.62 154 ARG A O 1
ATOM 1132 N N . GLY A 1 155 ? 8.640 -6.485 -12.808 1.00 90.12 155 GLY A N 1
ATOM 1133 C CA . GLY A 1 155 ? 7.995 -5.278 -13.350 1.00 90.12 155 GLY A CA 1
ATOM 1134 C C . GLY A 1 155 ? 6.696 -5.543 -14.085 1.00 90.12 155 GLY A C 1
ATOM 1135 O O . GLY A 1 155 ? 6.344 -4.807 -15.009 1.00 90.12 155 GLY A O 1
ATOM 1136 N N . LEU A 1 156 ? 6.021 -6.629 -13.729 1.00 92.69 156 LEU A N 1
ATOM 1137 C CA . LEU A 1 156 ? 4.803 -7.087 -14.381 1.00 92.69 156 LEU A CA 1
ATOM 1138 C C . LEU A 1 156 ? 3.711 -7.256 -13.321 1.00 92.69 156 LEU A C 1
ATOM 1140 O O . LEU A 1 156 ? 4.037 -7.553 -12.171 1.00 92.69 156 LEU A O 1
ATOM 1144 N N . PRO A 1 157 ? 2.431 -7.115 -13.689 1.00 94.12 157 PRO A N 1
ATOM 1145 C CA . PRO A 1 157 ? 1.327 -7.514 -12.832 1.00 94.12 157 PRO A CA 1
ATOM 1146 C C . PRO A 1 157 ? 1.438 -8.985 -12.436 1.00 94.12 157 PRO A C 1
ATOM 1148 O O . PRO A 1 157 ? 1.829 -9.829 -13.249 1.00 94.12 157 PRO A O 1
ATOM 1151 N N . LEU A 1 158 ? 1.070 -9.297 -11.199 1.00 92.69 158 LEU A N 1
ATOM 1152 C CA . LEU A 1 158 ? 0.988 -10.665 -10.707 1.00 92.69 158 LEU A CA 1
ATOM 1153 C C . LEU A 1 158 ? -0.169 -11.400 -11.408 1.00 92.69 158 LEU A C 1
ATOM 1155 O O . LEU A 1 158 ? -1.276 -10.874 -11.499 1.00 92.69 158 LEU A O 1
ATOM 1159 N N . THR A 1 159 ? 0.074 -12.615 -11.907 1.00 86.62 159 THR A N 1
ATOM 1160 C CA . THR A 1 159 ? -0.942 -13.409 -12.630 1.00 86.62 159 THR A CA 1
ATOM 1161 C C . THR A 1 159 ? -1.565 -14.529 -11.807 1.00 86.62 159 THR A C 1
ATOM 1163 O O . THR A 1 159 ? -2.693 -14.912 -12.091 1.00 86.62 159 THR A O 1
ATOM 1166 N N . ASP A 1 160 ? -0.857 -15.029 -10.791 1.00 84.12 160 ASP A N 1
ATOM 1167 C CA . ASP A 1 160 ? -1.223 -16.236 -10.033 1.00 84.12 160 ASP A CA 1
ATOM 1168 C C . ASP A 1 160 ? -1.161 -15.981 -8.515 1.00 84.12 160 ASP A C 1
ATOM 1170 O O . ASP A 1 160 ? -0.594 -16.754 -7.743 1.00 84.12 160 ASP A O 1
ATOM 1174 N N . GLY A 1 161 ? -1.681 -14.826 -8.093 1.00 85.12 161 GLY A N 1
ATOM 1175 C CA . GLY A 1 161 ? -1.785 -14.447 -6.685 1.00 85.12 161 GLY A CA 1
ATOM 1176 C C . GLY A 1 161 ? -3.040 -14.999 -6.002 1.00 85.12 161 GLY A C 1
ATOM 1177 O O . GLY A 1 161 ? -3.948 -15.498 -6.668 1.00 85.12 161 GLY A O 1
ATOM 1178 N N . PRO A 1 162 ? -3.131 -14.894 -4.665 1.00 91.56 162 PRO A N 1
ATOM 1179 C CA . PRO A 1 162 ? -4.407 -15.071 -3.983 1.00 91.56 162 PRO A CA 1
ATOM 1180 C C . PRO A 1 162 ? -5.412 -14.020 -4.475 1.00 91.56 162 PRO A C 1
ATOM 1182 O O . PRO A 1 162 ? -5.047 -12.868 -4.704 1.00 91.56 162 PRO A O 1
ATOM 1185 N N . ALA A 1 163 ? -6.689 -14.397 -4.572 1.00 92.19 163 ALA A N 1
ATOM 1186 C CA . ALA A 1 163 ? -7.743 -13.472 -4.997 1.00 92.19 163 ALA A CA 1
ATOM 1187 C C . ALA A 1 163 ? -7.912 -12.283 -4.025 1.00 92.19 163 ALA A C 1
ATOM 1189 O O . ALA A 1 163 ? -8.301 -11.185 -4.423 1.00 92.19 163 ALA A O 1
ATOM 1190 N N . SER A 1 164 ? -7.612 -12.504 -2.738 1.00 93.69 164 SER A N 1
ATOM 1191 C CA . SER A 1 164 ? -7.573 -11.474 -1.702 1.00 93.69 164 SER A CA 1
ATOM 1192 C C . SER A 1 164 ? -6.678 -11.894 -0.531 1.00 93.69 164 SER A C 1
ATOM 1194 O O . SER A 1 164 ? -6.657 -13.077 -0.181 1.00 93.69 164 SER A O 1
ATOM 1196 N N . VAL A 1 165 ? -6.003 -10.925 0.097 1.00 92.81 165 VAL A N 1
ATOM 1197 C CA . VAL A 1 165 ? -5.343 -11.029 1.417 1.00 92.81 165 VAL A CA 1
ATOM 1198 C C . VAL A 1 165 ? -5.868 -9.934 2.329 1.00 92.81 165 VAL A C 1
ATOM 1200 O O . VAL A 1 165 ? -6.067 -8.806 1.815 1.00 92.81 165 VAL A O 1
#

Secondary structure (DSSP, 8-state):
-GGGTTSS-STTHHHHHHTT-SSSPP-HHHHHHHHH--PPPHHHHEEEETTTTEEEE-S------HHHHHHHHHHHHHHHHHHTT--SEEEEETTEEEEESS-EEEEEEP--SS---EEEEEEESS-EE---BSSSSEEEETTEEEES-EETTTTEE-SS--SB-

Solvent-accessible surface area (backbone atoms only — not comparable to full-atom values): 9582 Å² total; per-residue (Å²): 62,78,97,52,78,46,66,40,57,41,47,36,24,57,26,43,32,16,63,30,75,46,98,48,72,60,35,76,66,48,39,52,51,29,51,68,54,88,71,62,52,42,82,71,22,42,46,75,42,76,91,78,75,42,76,44,77,73,45,97,76,44,72,38,53,78,94,50,49,46,54,51,50,35,52,54,50,51,52,53,40,42,77,73,68,52,59,69,48,81,43,72,41,96,62,21,36,35,31,38,39,68,79,39,84,44,70,41,68,40,82,43,68,90,49,94,47,74,67,49,74,44,80,38,54,65,39,70,53,65,62,53,55,50,48,78,57,61,44,78,56,96,90,42,79,41,24,76,55,57,36,61,93,53,36,40,60,53,88,86,67,72,56,60,85

Radius of gyration: 18.2 Å; Cα contacts (8 Å, |Δi|>4): 282; chains: 1; bounding box: 42×32×47 Å

Mean predicted aligned error: 3.71 Å

Nearest PDB structures (foldseek):
  1vrm-assembly1_A  TM=8.360E-01  e=3.325E-09  Thermotoga maritima MSB8
  7f39-assembly1_A  TM=8.531E-01  e=3.077E-08  Listeria monocytogenes 10403S
  7f2u-assembly2_B  TM=8.248E-01  e=4.801E-08  Listeria monocytogenes 10403S
  5mgy-assembly8_F  TM=7.285E-01  e=9.798E-09  Stutzerimonas stutzeri ATCC 14405 = CCUG 16156
  4ifz-assembly1_A  TM=8.214E-01  e=3.444E-07  Treponema pallidum subsp. pallidum str. Nichols

Foldseek 3Di:
DVVVPQQDFFQLQLLLVCCQVDPDHHDPVSNVCLQPDPTDTCVVQWDADPVVRDIDGPDDTDGDCPVPVQLVVQVVVVVVCVVVVNQADWTHDPQKIFGRADQDWDFDFDLDLVDTDGPDIDGDGRDIDGKDFFRDAWDQDPNDTARSSARNVRSHGDDDDDRMD

pLDDT: mean 94.05, std 3.45, range [81.94, 98.38]

Sequence (165 aa):
GRASDGAFDIATGDAVTAWGFGPDPADSARIRDAATAVRPGAGAALELDRANLCARRLAPVALDLNGIAKGYGVDRLADVAKDFGLTEALLAIDGELRALGGPWSVAVERPDPDRRVPHSVLSLKNAAVATSGDYRHRVLVRGRALSHTMDPARGLPLTDGPASV